Protein AF-A0A151T0L6-F1 (afdb_monomer)

Secondary structure (DSSP, 8-state):
--HHHHHHHHHS-HHHHHHHHHHHHHHHHHTSBSSTT-SS-BHHHHHHHHHHHHHHTT--HHHHHHHHHHHHHHSPTT----SSHHHHHHHHHTTS--

Sequence (98 aa):
MDDRLEEILRDVGPESFKCAHMYETMCNDLEKPLYPNCTKFTRLSAILRLFNLKARNGWSDKSFTELLELLKEMLPEGNTLPNRNYEAKKVVSYGFGV

Mean predicted aligned error: 12.26 Å

Solvent-accessible surface area (backbone atoms only — not comparable to full-atom values): 5582 Å² total; per-residue (Å²): 132,66,74,65,57,60,56,58,55,70,78,45,57,74,70,53,55,50,50,51,53,25,48,51,54,48,54,64,39,50,74,36,44,27,25,82,90,40,86,88,38,23,36,47,60,49,52,53,54,50,51,52,50,31,64,77,68,69,54,50,72,63,63,50,20,56,49,31,42,52,51,53,71,73,44,64,84,77,48,62,67,49,61,39,53,70,57,46,44,47,67,50,42,50,75,51,83,126

Organism: Cajanus cajan (NCBI:txid3821)

Foldseek 3Di:
DDPVVVVVVVVQDPVVVLQVVLVVVLVVQQPAAQFPPRPPDGQLRVLVVLVVVCVVVVNDQVRSLVVQCVVVVVDDPRGPRDNHPVVSVVNVCSNPPD

Radius of gyration: 16.54 Å; Cα contacts (8 Å, |Δi|>4): 79; chains: 1; bounding box: 34×32×48 Å

pLDDT: mean 71.79, std 16.9, range [35.72, 94.75]

Structure (mmCIF, N/CA/C/O backbone):
data_AF-A0A151T0L6-F1
#
_entry.id   AF-A0A151T0L6-F1
#
loop_
_atom_site.group_PDB
_atom_site.id
_atom_site.type_symbol
_atom_site.label_atom_id
_atom_site.label_alt_id
_atom_site.label_comp_id
_atom_site.label_asym_id
_atom_site.label_entity_id
_atom_site.label_seq_id
_atom_site.pdbx_PDB_ins_code
_atom_site.Cartn_x
_atom_site.Cartn_y
_atom_site.Cartn_z
_atom_site.occupancy
_atom_site.B_iso_or_equiv
_atom_site.auth_seq_id
_atom_site.auth_comp_id
_atom_site.auth_asym_id
_atom_site.auth_atom_id
_atom_site.pdbx_PDB_model_num
ATOM 1 N N . MET A 1 1 ? 7.461 -14.872 36.647 1.00 47.78 1 MET A N 1
ATOM 2 C CA . MET A 1 1 ? 8.301 -14.469 35.505 1.00 47.78 1 MET A CA 1
ATOM 3 C C . MET A 1 1 ? 8.867 -15.775 34.994 1.00 47.78 1 MET A C 1
ATOM 5 O O . MET A 1 1 ? 9.434 -16.493 35.796 1.00 47.78 1 MET A O 1
ATOM 9 N N . ASP A 1 2 ? 8.474 -16.189 33.797 1.00 47.12 2 ASP A N 1
ATOM 10 C CA . ASP A 1 2 ? 8.554 -17.584 33.352 1.00 47.12 2 ASP A CA 1
ATOM 11 C C . ASP A 1 2 ? 10.012 -17.997 33.070 1.00 47.12 2 ASP A C 1
ATOM 13 O O . ASP A 1 2 ? 10.583 -17.588 32.063 1.00 47.12 2 ASP A O 1
ATOM 17 N N . ASP A 1 3 ? 10.608 -18.805 33.955 1.00 48.69 3 ASP A N 1
ATOM 18 C CA . ASP A 1 3 ? 11.998 -19.296 33.856 1.00 48.69 3 ASP A CA 1
ATOM 19 C C . ASP A 1 3 ? 12.259 -20.127 32.580 1.00 48.69 3 ASP A C 1
ATOM 21 O O . ASP A 1 3 ? 13.402 -20.362 32.193 1.00 48.69 3 ASP A O 1
ATOM 25 N N . ARG A 1 4 ? 11.200 -20.553 31.878 1.00 56.28 4 ARG A N 1
ATOM 26 C CA . ARG A 1 4 ? 11.299 -21.295 30.612 1.00 56.28 4 ARG A CA 1
ATOM 27 C C . ARG A 1 4 ? 11.480 -20.369 29.414 1.00 56.28 4 ARG A C 1
ATOM 29 O O . ARG A 1 4 ? 12.026 -20.795 28.399 1.00 56.28 4 ARG A O 1
ATOM 36 N N . LEU A 1 5 ? 11.060 -19.109 29.527 1.00 58.16 5 LEU A N 1
ATOM 37 C CA . LEU A 1 5 ? 11.300 -18.098 28.505 1.00 58.16 5 LEU A CA 1
ATOM 38 C C . LEU A 1 5 ? 12.795 -17.761 28.431 1.00 58.16 5 LEU A C 1
ATOM 40 O O . LEU A 1 5 ? 13.343 -17.725 27.336 1.00 58.16 5 LEU A O 1
ATOM 44 N N . GLU A 1 6 ? 13.478 -17.601 29.569 1.00 54.97 6 GLU A N 1
ATOM 45 C CA . GLU A 1 6 ? 14.931 -17.357 29.598 1.00 54.97 6 GLU A CA 1
ATOM 46 C C . GLU A 1 6 ? 15.743 -18.521 29.013 1.00 54.97 6 GLU A C 1
ATOM 48 O O . GLU A 1 6 ? 16.756 -18.294 28.350 1.00 54.97 6 GLU A O 1
ATOM 53 N N . GLU A 1 7 ? 15.282 -19.763 29.188 1.00 52.72 7 GLU A N 1
ATOM 54 C CA . GLU A 1 7 ? 15.952 -20.942 28.635 1.00 52.72 7 GLU A CA 1
ATOM 55 C C . GLU A 1 7 ? 15.815 -21.027 27.104 1.00 52.72 7 GLU A C 1
ATOM 57 O O . GLU A 1 7 ? 16.800 -21.292 26.414 1.00 52.72 7 GLU A O 1
ATOM 62 N N . ILE A 1 8 ? 14.632 -20.709 26.560 1.00 53.53 8 ILE A N 1
ATOM 63 C CA . ILE A 1 8 ? 14.393 -20.635 25.106 1.00 53.53 8 ILE A CA 1
ATOM 64 C C . ILE A 1 8 ? 15.191 -19.478 24.484 1.00 53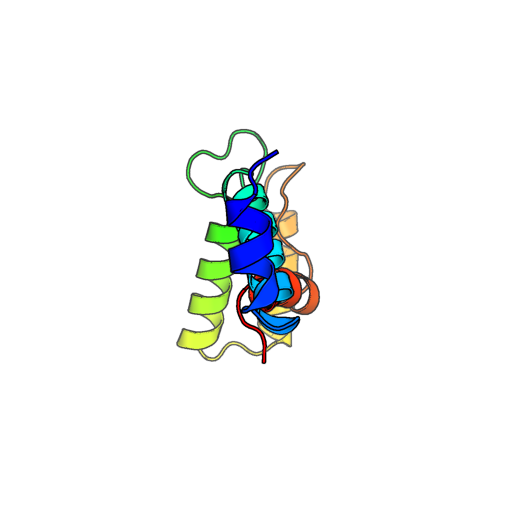.53 8 ILE A C 1
ATOM 66 O O . ILE A 1 8 ? 15.704 -19.598 23.375 1.00 53.53 8 ILE A O 1
ATOM 70 N N . LEU A 1 9 ? 15.345 -18.368 25.206 1.00 53.66 9 LEU A N 1
ATOM 71 C CA . LEU A 1 9 ? 16.086 -17.188 24.759 1.00 53.66 9 LEU A CA 1
ATOM 72 C C . LEU A 1 9 ? 17.614 -17.387 24.782 1.00 53.66 9 LEU A C 1
ATOM 74 O O . LEU A 1 9 ? 18.335 -16.676 24.086 1.00 53.66 9 LEU A O 1
ATOM 78 N N . ARG A 1 10 ? 18.132 -18.364 25.535 1.00 56.53 10 ARG A N 1
ATOM 79 C CA . ARG A 1 10 ? 19.577 -18.636 25.616 1.00 56.53 10 ARG A CA 1
ATOM 80 C C . ARG A 1 10 ? 20.118 -19.435 24.423 1.00 56.53 10 ARG A C 1
ATOM 82 O O . ARG A 1 10 ? 21.295 -19.303 24.103 1.00 56.53 10 ARG A O 1
ATOM 89 N N . ASP A 1 11 ? 19.278 -20.245 23.778 1.00 55.94 11 ASP A N 1
ATOM 90 C CA . ASP A 1 11 ? 19.660 -21.118 22.649 1.00 55.94 11 ASP A CA 1
ATOM 91 C C . ASP A 1 11 ? 19.473 -20.442 21.275 1.00 55.94 11 ASP A C 1
ATOM 93 O O . ASP A 1 11 ? 19.950 -20.890 20.234 1.00 55.94 11 ASP A O 1
ATOM 97 N N . VAL A 1 12 ? 18.779 -19.309 21.278 1.00 56.03 12 VAL A N 1
ATOM 98 C CA . VAL A 1 12 ? 18.252 -18.648 20.097 1.00 56.03 12 VAL A CA 1
ATOM 99 C C . VAL A 1 12 ? 19.090 -17.397 19.838 1.00 56.03 12 VAL A C 1
ATOM 101 O O . VAL A 1 12 ? 18.962 -16.394 20.524 1.00 56.03 12 VAL A O 1
ATOM 104 N N . GLY A 1 13 ? 20.013 -17.456 18.874 1.00 55.16 13 GLY A N 1
ATOM 105 C CA . GLY A 1 13 ? 20.942 -16.354 18.590 1.00 55.16 13 GLY A CA 1
ATOM 106 C C . GLY A 1 13 ? 20.252 -15.002 18.296 1.00 55.16 13 GLY A C 1
ATOM 107 O O . GLY A 1 13 ? 19.056 -14.961 17.996 1.00 55.16 13 GLY A O 1
ATOM 108 N N . PRO A 1 14 ? 20.994 -13.877 18.322 1.00 53.00 14 PRO A N 1
ATOM 109 C CA . PRO A 1 14 ? 20.449 -12.513 18.210 1.00 53.00 14 PRO A CA 1
ATOM 110 C C . PRO A 1 14 ? 19.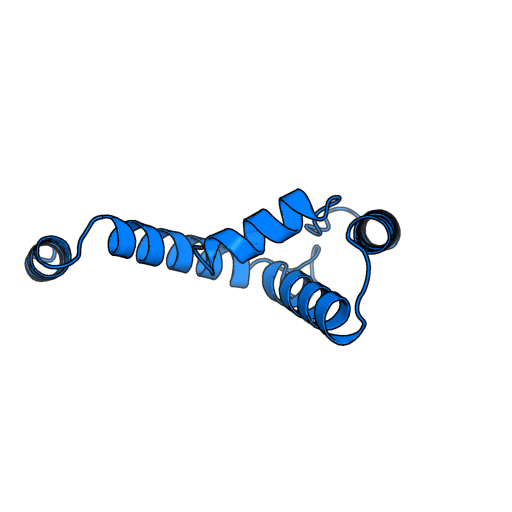554 -12.267 16.980 1.00 53.00 14 PRO A C 1
ATOM 112 O O . PRO A 1 14 ? 18.653 -11.432 17.037 1.00 53.00 14 PRO A O 1
ATOM 115 N N . GLU A 1 15 ? 19.734 -13.027 15.898 1.00 51.53 15 GLU A N 1
ATOM 116 C CA . GLU A 1 15 ? 18.866 -12.978 14.713 1.00 51.53 15 GLU A CA 1
ATOM 117 C C . GLU A 1 15 ? 17.436 -13.461 14.975 1.00 51.53 15 GLU A C 1
ATOM 119 O O . GLU A 1 15 ? 16.480 -12.936 14.411 1.00 51.53 15 GLU A O 1
ATOM 124 N N . SER A 1 16 ? 17.241 -14.411 15.883 1.00 53.53 16 SER A N 1
ATOM 125 C CA . SER A 1 16 ? 15.906 -14.922 16.171 1.00 53.53 16 SER A CA 1
ATOM 126 C C . SER A 1 16 ? 15.162 -14.090 17.223 1.00 53.53 16 SER A C 1
ATOM 128 O O . SER A 1 16 ? 13.937 -14.000 17.165 1.00 53.53 16 SER A O 1
ATOM 130 N N . PHE A 1 17 ? 15.866 -13.360 18.096 1.00 55.22 17 PHE A N 1
ATOM 131 C CA . PHE A 1 17 ? 15.254 -12.265 18.868 1.00 55.22 17 PHE A CA 1
ATOM 132 C C . PHE A 1 17 ? 14.751 -11.143 17.959 1.00 55.22 17 PHE A C 1
ATOM 134 O O . PHE A 1 17 ? 13.667 -10.598 18.167 1.00 55.22 17 PHE A O 1
ATOM 141 N N . LYS A 1 18 ? 15.527 -10.828 16.917 1.00 51.72 18 LYS A N 1
ATOM 142 C CA . LYS A 1 18 ? 15.147 -9.864 15.886 1.00 51.72 18 LYS A CA 1
ATOM 143 C C . LYS A 1 18 ? 13.886 -10.324 15.159 1.00 51.72 18 LYS A C 1
ATOM 145 O O . LYS A 1 18 ? 12.943 -9.547 15.081 1.00 51.72 18 LYS A O 1
ATOM 150 N N . CYS A 1 19 ? 13.826 -11.591 14.738 1.00 49.47 19 CYS A N 1
ATOM 151 C CA . CYS A 1 19 ? 12.640 -12.195 14.123 1.00 49.47 19 CYS A CA 1
ATOM 152 C C . CYS A 1 19 ? 11.417 -12.218 15.051 1.00 49.47 19 CYS A C 1
ATOM 154 O O . CYS A 1 19 ? 10.318 -11.926 14.594 1.00 49.47 19 CYS A O 1
ATOM 156 N N . ALA A 1 20 ? 11.582 -12.518 16.342 1.00 51.31 20 ALA A N 1
ATOM 157 C CA . ALA A 1 20 ? 10.478 -12.524 17.302 1.00 51.31 20 ALA A CA 1
ATOM 158 C C . ALA A 1 20 ? 9.908 -11.114 17.537 1.00 51.31 20 ALA A C 1
ATOM 160 O O . ALA A 1 20 ? 8.695 -10.921 17.490 1.00 51.31 20 ALA A O 1
ATOM 161 N N . HIS A 1 21 ? 10.773 -10.110 17.700 1.00 56.28 21 HIS A N 1
ATOM 162 C CA . HIS A 1 21 ? 10.361 -8.712 17.847 1.00 56.28 21 HIS A CA 1
ATOM 163 C C . HIS A 1 21 ? 9.752 -8.138 16.554 1.00 56.28 21 HIS A C 1
ATOM 165 O O . HIS A 1 21 ? 8.772 -7.390 16.581 1.00 56.28 21 HIS A O 1
ATOM 171 N N . MET A 1 22 ? 10.299 -8.530 15.402 1.00 54.25 22 MET A N 1
ATOM 172 C CA . MET A 1 22 ? 9.752 -8.255 14.073 1.00 54.25 22 MET A CA 1
ATOM 173 C C . MET A 1 22 ? 8.352 -8.848 13.906 1.00 54.25 22 MET A C 1
ATOM 175 O O . MET A 1 22 ? 7.432 -8.142 13.500 1.00 54.25 22 MET A O 1
ATOM 179 N N . TYR A 1 23 ? 8.169 -10.111 14.290 1.00 52.94 23 TYR A N 1
ATOM 180 C CA . TYR A 1 23 ? 6.883 -10.799 14.264 1.00 52.94 23 TYR A CA 1
ATOM 181 C C . TYR A 1 23 ? 5.864 -10.152 15.211 1.00 52.94 23 TYR A C 1
ATOM 183 O O . TYR A 1 23 ? 4.724 -9.925 14.821 1.00 52.94 23 TYR A O 1
ATOM 191 N N . GLU A 1 24 ? 6.265 -9.772 16.423 1.00 55.03 24 GLU A N 1
ATOM 192 C CA . GLU A 1 24 ? 5.412 -9.052 17.376 1.00 55.03 24 GLU A CA 1
ATOM 193 C C . GLU A 1 24 ? 5.004 -7.664 16.853 1.00 55.03 24 GLU A C 1
ATOM 195 O O . GLU A 1 24 ? 3.839 -7.272 16.942 1.00 55.03 24 GLU A O 1
ATOM 200 N N . THR A 1 25 ? 5.933 -6.932 16.236 1.00 59.38 25 THR A N 1
ATOM 201 C CA . THR A 1 25 ? 5.651 -5.637 15.596 1.00 59.38 25 THR A CA 1
ATOM 202 C C . THR A 1 25 ? 4.711 -5.809 14.401 1.00 59.38 25 THR A C 1
ATOM 204 O O . THR A 1 25 ? 3.774 -5.029 14.234 1.00 59.38 25 THR A O 1
ATOM 207 N N . MET A 1 26 ? 4.906 -6.861 13.599 1.00 57.97 26 MET A N 1
ATOM 208 C CA . MET A 1 26 ? 4.002 -7.233 12.512 1.00 57.97 26 MET A CA 1
ATOM 209 C C . MET A 1 26 ? 2.611 -7.599 13.023 1.00 57.97 26 MET A C 1
ATOM 211 O O . MET A 1 26 ? 1.638 -7.145 12.436 1.00 57.97 26 MET A O 1
ATOM 215 N N . CYS A 1 27 ? 2.498 -8.356 14.115 1.00 56.53 27 CYS A N 1
ATOM 216 C CA . CYS A 1 27 ? 1.220 -8.708 14.735 1.00 56.53 27 CYS A CA 1
ATOM 217 C C . CYS A 1 27 ? 0.480 -7.491 15.301 1.00 56.53 27 CYS A C 1
ATOM 219 O O . CYS A 1 27 ? -0.722 -7.355 15.097 1.00 56.53 27 CYS A O 1
ATOM 221 N N . ASN A 1 28 ? 1.191 -6.541 15.904 1.00 63.03 28 ASN A N 1
ATOM 222 C CA . ASN A 1 28 ? 0.587 -5.282 16.344 1.00 63.03 28 ASN A CA 1
ATOM 223 C C . ASN A 1 28 ? 0.143 -4.385 15.170 1.00 63.03 28 ASN A C 1
ATOM 225 O O . ASN A 1 28 ? -0.837 -3.648 15.280 1.00 63.03 28 ASN A O 1
ATOM 229 N N . ASP A 1 29 ? 0.839 -4.433 14.030 1.00 62.28 29 ASP A N 1
ATOM 230 C CA . ASP A 1 29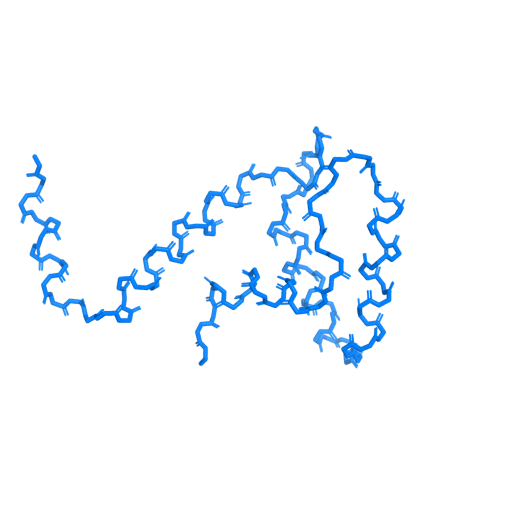 ? 0.420 -3.737 12.805 1.00 62.28 29 ASP A CA 1
ATOM 231 C C . ASP A 1 29 ? -0.640 -4.520 11.997 1.00 62.28 29 ASP A C 1
ATOM 233 O O . ASP A 1 29 ? -1.380 -3.907 11.219 1.00 62.28 29 ASP A O 1
ATOM 237 N N . LEU A 1 30 ? -0.763 -5.841 12.198 1.00 61.84 30 LEU A N 1
ATOM 238 C CA . LEU A 1 30 ? -1.789 -6.704 11.598 1.00 61.84 30 LEU A CA 1
ATOM 239 C C . LEU A 1 30 ? -3.190 -6.286 12.034 1.00 61.84 30 LEU A C 1
ATOM 241 O O . LEU A 1 30 ? -4.103 -6.384 11.223 1.00 61.84 30 LEU A O 1
ATOM 245 N N . GLU A 1 31 ? -3.366 -5.806 13.263 1.00 66.38 31 GLU A N 1
ATOM 246 C CA . GLU A 1 31 ? -4.682 -5.443 13.803 1.00 66.38 31 GLU A CA 1
ATOM 247 C C . GLU A 1 31 ? -5.110 -4.010 13.460 1.00 66.38 31 GLU A C 1
ATOM 249 O O . GLU A 1 31 ? -6.273 -3.642 13.639 1.00 66.38 31 GLU A O 1
ATOM 254 N N . LYS A 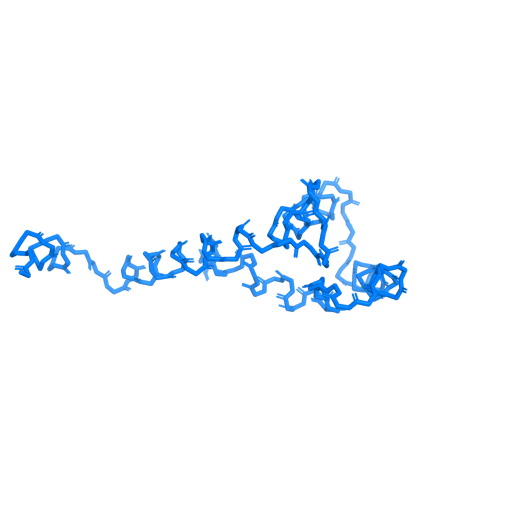1 32 ? -4.206 -3.183 12.915 1.00 82.19 32 LYS A N 1
ATOM 255 C CA . LYS A 1 32 ? -4.538 -1.793 12.585 1.00 82.19 32 LYS A CA 1
ATOM 256 C C . LYS A 1 32 ? -5.303 -1.714 11.263 1.00 82.19 32 LYS A C 1
ATOM 258 O O . LYS A 1 32 ? -4.778 -2.132 10.222 1.00 82.19 32 LYS A O 1
ATOM 263 N N . PRO A 1 33 ? -6.509 -1.122 11.253 1.00 90.19 33 PRO A N 1
ATOM 264 C CA . PRO A 1 33 ? -7.252 -0.920 10.020 1.00 90.19 33 PRO A CA 1
ATOM 265 C C . PRO A 1 33 ? -6.483 0.033 9.090 1.00 90.19 33 PRO A C 1
ATOM 267 O O . PRO A 1 33 ? -5.771 0.933 9.538 1.00 90.19 33 PRO A O 1
ATOM 270 N N . LEU A 1 34 ? -6.610 -0.162 7.774 1.00 90.56 34 LEU A N 1
ATOM 271 C CA . LEU A 1 34 ? -5.892 0.645 6.776 1.00 90.56 34 LEU A CA 1
ATOM 272 C C . LEU A 1 34 ? -6.208 2.146 6.896 1.00 90.56 34 LEU A C 1
ATOM 274 O O . LEU A 1 34 ? -5.359 2.989 6.624 1.00 90.56 34 LEU A O 1
ATOM 278 N N . TYR A 1 35 ? -7.426 2.469 7.303 1.00 92.19 35 TYR A N 1
ATOM 279 C CA . TYR A 1 35 ? -7.927 3.800 7.634 1.00 92.19 35 TYR A CA 1
ATOM 280 C C . TYR A 1 35 ? -9.066 3.633 8.656 1.00 92.19 35 TYR A C 1
ATOM 282 O O . TYR A 1 35 ? -9.531 2.501 8.842 1.00 92.19 35 TYR A O 1
ATOM 290 N N . PRO A 1 36 ? -9.531 4.700 9.331 1.00 92.06 36 PRO A N 1
ATOM 291 C CA . PRO A 1 36 ? -10.577 4.592 10.346 1.00 92.06 36 PRO A CA 1
ATOM 292 C C . PRO A 1 36 ? -11.803 3.815 9.847 1.00 92.06 36 PRO A C 1
ATOM 294 O O . PRO A 1 36 ? -12.301 4.056 8.749 1.00 92.06 36 PRO A O 1
ATOM 297 N N . ASN A 1 37 ? -12.284 2.865 10.654 1.00 90.88 37 ASN A N 1
ATOM 298 C CA . ASN A 1 37 ? -13.423 1.986 10.346 1.00 90.88 37 ASN A CA 1
ATOM 299 C C . ASN A 1 37 ? -13.241 1.046 9.130 1.00 90.88 37 ASN A C 1
ATOM 301 O O . ASN A 1 37 ? -14.214 0.449 8.665 1.00 90.88 37 ASN A O 1
ATOM 305 N N . CYS A 1 38 ? -12.024 0.870 8.600 1.00 89.06 38 CYS A N 1
ATOM 306 C CA . CYS A 1 38 ? -11.783 -0.107 7.538 1.00 89.06 38 CYS A CA 1
ATOM 307 C C . CYS A 1 38 ? -11.861 -1.542 8.083 1.00 89.06 38 CYS A C 1
ATOM 309 O O . CYS A 1 38 ? -10.960 -1.999 8.778 1.00 89.06 38 CYS A O 1
ATOM 311 N N . THR A 1 39 ? -12.914 -2.277 7.726 1.00 88.75 39 THR A N 1
ATOM 312 C CA . THR A 1 39 ? -13.105 -3.684 8.135 1.00 88.75 39 THR A CA 1
ATOM 313 C C . THR A 1 39 ? -12.567 -4.693 7.124 1.00 88.75 39 THR A C 1
ATOM 315 O O . THR A 1 39 ? -12.409 -5.869 7.435 1.00 88.75 39 THR A O 1
ATOM 318 N N . LYS A 1 40 ? -12.301 -4.246 5.890 1.00 87.75 40 LYS A N 1
ATOM 319 C CA . LYS A 1 40 ? -11.875 -5.112 4.780 1.00 87.75 40 LYS A CA 1
ATOM 320 C C . LYS A 1 40 ? -10.364 -5.289 4.702 1.00 87.75 40 LYS A C 1
ATOM 322 O O . LYS A 1 40 ? -9.902 -6.301 4.182 1.00 87.75 40 LYS A O 1
ATOM 327 N N . PHE A 1 41 ? -9.611 -4.285 5.146 1.00 85.88 41 PHE A N 1
ATOM 328 C CA . PHE A 1 41 ? -8.164 -4.245 5.011 1.00 85.88 41 PHE A CA 1
ATOM 329 C C . PHE A 1 41 ? -7.513 -3.682 6.263 1.00 85.88 41 PHE A C 1
ATOM 331 O O . PHE A 1 41 ? -7.857 -2.603 6.744 1.00 85.88 41 PHE A O 1
ATOM 338 N N . THR A 1 42 ? -6.493 -4.390 6.716 1.00 86.31 42 THR A N 1
ATOM 339 C CA . THR A 1 42 ? -5.511 -3.895 7.677 1.00 86.31 42 THR A CA 1
ATOM 340 C C . THR A 1 42 ? -4.342 -3.271 6.922 1.00 86.31 42 THR A C 1
ATOM 342 O O . THR A 1 42 ? -4.126 -3.583 5.741 1.00 86.31 42 THR A O 1
ATOM 345 N N . ARG A 1 43 ? -3.565 -2.410 7.585 1.00 83.62 43 ARG A N 1
ATOM 346 C CA . ARG A 1 43 ? -2.384 -1.766 6.991 1.00 83.62 43 ARG A CA 1
ATOM 347 C C . ARG A 1 43 ? -1.455 -2.789 6.335 1.00 83.62 43 ARG A C 1
ATOM 349 O O . ARG A 1 43 ? -1.098 -2.640 5.166 1.00 83.62 43 ARG A O 1
ATOM 356 N N . LEU A 1 44 ? -1.119 -3.856 7.062 1.00 79.00 44 LEU A N 1
ATOM 357 C CA . LEU A 1 44 ? -0.211 -4.889 6.571 1.00 79.00 44 LEU A CA 1
ATOM 358 C C . LEU A 1 44 ? -0.810 -5.671 5.393 1.00 79.00 44 LEU A C 1
ATOM 360 O O . LEU A 1 44 ? -0.133 -5.868 4.384 1.00 79.00 44 LEU A O 1
ATOM 364 N N . SER A 1 45 ? -2.092 -6.057 5.472 1.00 80.44 45 SER A N 1
ATOM 365 C CA . SER A 1 45 ? -2.758 -6.801 4.390 1.00 80.44 45 SER A CA 1
ATOM 366 C C . SER A 1 45 ? -2.795 -6.015 3.072 1.00 80.44 45 SER A C 1
ATOM 368 O O . SER A 1 45 ? -2.609 -6.591 1.997 1.00 80.44 45 SER A O 1
ATOM 370 N N . ALA A 1 46 ? -2.982 -4.694 3.145 1.00 87.88 46 ALA A N 1
ATOM 371 C CA . ALA A 1 46 ? -2.970 -3.818 1.982 1.00 87.88 46 ALA A CA 1
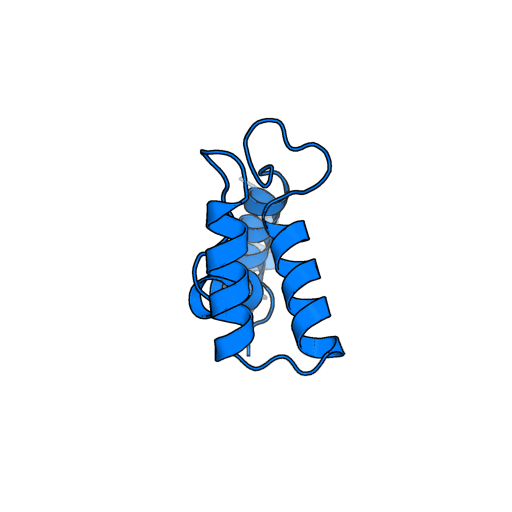ATOM 372 C C . ALA A 1 46 ? -1.570 -3.740 1.360 1.00 87.88 46 ALA A C 1
ATOM 374 O O . ALA A 1 46 ? -1.421 -3.968 0.158 1.00 87.88 46 ALA A O 1
ATOM 375 N N . ILE A 1 47 ? -0.541 -3.492 2.177 1.00 83.88 47 ILE A N 1
ATOM 376 C CA . ILE A 1 47 ? 0.853 -3.397 1.721 1.00 83.88 47 ILE A CA 1
ATOM 377 C C . ILE A 1 47 ? 1.304 -4.715 1.081 1.00 83.88 47 ILE A C 1
ATOM 379 O O . ILE A 1 47 ? 1.826 -4.704 -0.035 1.00 83.88 47 ILE A O 1
ATOM 383 N N . LEU A 1 48 ? 1.042 -5.857 1.724 1.00 80.69 48 LEU A N 1
ATOM 384 C CA . LEU A 1 48 ? 1.427 -7.172 1.206 1.00 80.69 48 LEU A CA 1
ATOM 385 C C . LEU A 1 48 ? 0.765 -7.470 -0.147 1.00 80.69 48 LEU A C 1
ATOM 387 O O . LEU A 1 48 ? 1.428 -7.909 -1.088 1.00 80.69 48 LEU A O 1
ATOM 391 N N . ARG A 1 49 ? -0.537 -7.185 -0.285 1.00 84.00 49 ARG A N 1
ATOM 392 C CA . ARG A 1 49 ? -1.251 -7.363 -1.559 1.00 84.00 49 ARG A CA 1
ATOM 393 C C . ARG A 1 49 ? -0.703 -6.452 -2.659 1.00 84.00 49 ARG A C 1
ATOM 395 O O . ARG A 1 49 ? -0.591 -6.907 -3.796 1.00 84.00 49 ARG A O 1
ATOM 402 N N . LEU A 1 50 ? -0.338 -5.211 -2.333 1.00 86.75 50 LEU A N 1
ATOM 403 C CA . LEU A 1 50 ? 0.255 -4.262 -3.279 1.00 86.75 50 LEU A CA 1
ATOM 404 C C . LEU A 1 50 ? 1.655 -4.700 -3.736 1.00 86.75 50 LEU A C 1
ATOM 406 O O . LEU A 1 50 ? 1.931 -4.672 -4.934 1.00 86.75 50 LEU A O 1
ATOM 410 N N . PHE A 1 51 ? 2.513 -5.186 -2.834 1.00 79.75 51 PHE A N 1
ATOM 411 C CA . PHE A 1 51 ? 3.821 -5.738 -3.215 1.00 79.75 51 PHE A CA 1
ATOM 412 C C . PHE A 1 51 ? 3.709 -7.016 -4.040 1.00 79.75 51 PHE A C 1
ATOM 414 O O . PHE A 1 51 ? 4.428 -7.170 -5.027 1.00 79.75 51 PHE A O 1
ATOM 421 N N . ASN A 1 52 ? 2.771 -7.901 -3.701 1.00 79.75 52 ASN A N 1
ATOM 422 C CA . ASN A 1 52 ? 2.500 -9.088 -4.508 1.00 79.75 52 ASN A CA 1
ATOM 423 C C . ASN A 1 52 ? 2.023 -8.709 -5.918 1.00 79.75 52 ASN A C 1
ATOM 425 O O . ASN A 1 52 ? 2.433 -9.335 -6.894 1.00 79.75 52 ASN A O 1
ATOM 429 N N . LEU A 1 53 ? 1.185 -7.673 -6.046 1.00 83.75 53 LEU A N 1
ATOM 430 C CA . LEU A 1 53 ? 0.752 -7.146 -7.341 1.00 83.75 53 LEU A CA 1
ATOM 431 C C . LEU A 1 53 ? 1.930 -6.560 -8.129 1.00 83.75 53 LEU A C 1
ATOM 433 O O . LEU A 1 53 ? 2.081 -6.868 -9.310 1.00 83.75 53 LEU A O 1
ATOM 437 N N . LYS A 1 54 ? 2.784 -5.770 -7.473 1.00 84.19 54 LYS A N 1
ATOM 438 C CA . LYS A 1 54 ? 4.000 -5.201 -8.063 1.00 84.19 54 LYS A CA 1
ATOM 439 C C . LYS A 1 54 ? 4.918 -6.297 -8.607 1.00 84.19 54 LYS A C 1
ATOM 441 O O . LYS A 1 54 ? 5.314 -6.228 -9.766 1.00 84.19 54 LYS A O 1
ATOM 446 N N . ALA A 1 55 ? 5.230 -7.305 -7.790 1.00 80.69 55 ALA A N 1
ATOM 447 C CA . ALA A 1 55 ? 6.125 -8.401 -8.155 1.00 80.69 55 ALA A CA 1
ATOM 448 C C . ALA A 1 55 ? 5.568 -9.225 -9.324 1.00 80.69 55 ALA A C 1
ATOM 450 O O . ALA A 1 55 ? 6.276 -9.472 -10.297 1.00 80.69 55 ALA A O 1
ATOM 451 N N . ARG A 1 56 ? 4.278 -9.584 -9.272 1.00 84.69 56 ARG A N 1
ATOM 452 C CA . ARG A 1 56 ? 3.614 -10.370 -10.325 1.00 84.69 56 ARG A CA 1
ATOM 453 C C . ARG A 1 56 ? 3.536 -9.658 -11.671 1.00 84.69 56 ARG A C 1
ATOM 455 O O . ARG A 1 56 ? 3.533 -10.330 -12.693 1.00 84.69 56 ARG A O 1
ATOM 462 N N . ASN A 1 57 ? 3.449 -8.329 -11.671 1.00 85.31 57 ASN A N 1
ATOM 463 C CA . ASN A 1 57 ? 3.301 -7.537 -12.894 1.00 85.31 57 ASN A CA 1
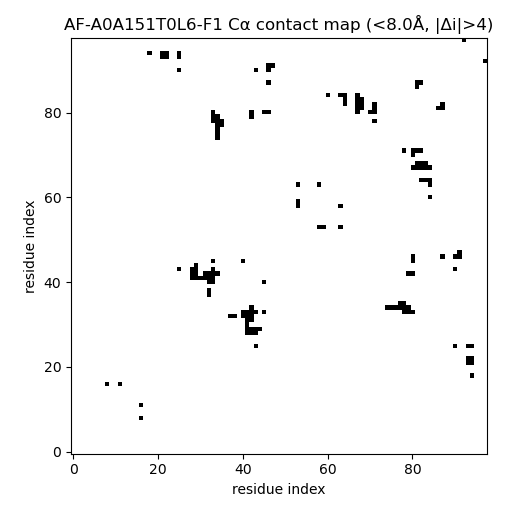ATOM 464 C C . ASN A 1 57 ? 4.584 -6.792 -13.293 1.00 85.31 57 ASN A C 1
ATOM 466 O O . ASN A 1 57 ? 4.541 -5.949 -14.185 1.00 85.31 57 ASN A O 1
ATOM 470 N N . GLY A 1 58 ? 5.715 -7.061 -12.630 1.00 85.75 58 GLY A N 1
ATOM 471 C CA . GLY A 1 58 ? 7.005 -6.455 -12.970 1.00 85.75 58 GLY A CA 1
ATOM 472 C C . GLY A 1 58 ? 7.039 -4.930 -12.829 1.00 85.75 58 GLY A C 1
ATOM 473 O O . GLY A 1 58 ? 7.738 -4.253 -13.580 1.00 85.75 58 GLY A O 1
ATOM 474 N N . TRP A 1 59 ? 6.271 -4.360 -11.900 1.00 87.00 59 TRP A N 1
ATOM 475 C CA . TRP A 1 59 ? 6.197 -2.908 -11.754 1.00 87.00 59 TRP A CA 1
ATOM 476 C C . TRP A 1 59 ? 7.505 -2.320 -11.227 1.00 87.00 59 TRP A C 1
ATOM 478 O O . TRP A 1 59 ? 8.017 -2.719 -10.172 1.00 87.00 59 TRP A O 1
ATOM 488 N N . SER A 1 60 ? 8.006 -1.301 -11.925 1.00 88.00 60 SER A N 1
ATOM 489 C CA . SER A 1 60 ? 9.206 -0.573 -11.514 1.00 88.00 60 SER A CA 1
ATOM 490 C C . SER A 1 60 ? 9.029 0.076 -10.137 1.00 88.00 60 SER A C 1
ATOM 492 O O . SER A 1 60 ? 7.919 0.372 -9.692 1.00 88.00 60 SER A O 1
ATOM 494 N N . ASP A 1 61 ? 10.132 0.303 -9.420 1.00 84.50 61 ASP A N 1
ATOM 495 C CA . ASP A 1 61 ? 10.085 0.987 -8.121 1.00 84.50 61 ASP A CA 1
ATOM 496 C C . ASP A 1 61 ? 9.531 2.412 -8.224 1.00 84.50 61 ASP A C 1
ATOM 498 O O . ASP A 1 61 ? 8.820 2.838 -7.312 1.00 84.50 61 ASP A O 1
ATOM 502 N N . LYS A 1 62 ? 9.779 3.091 -9.352 1.00 88.25 62 LYS A N 1
ATOM 503 C CA . LYS A 1 62 ? 9.244 4.422 -9.654 1.00 88.25 62 LYS A CA 1
ATOM 504 C C . LYS A 1 62 ? 7.721 4.400 -9.822 1.00 88.25 62 LYS A C 1
ATOM 506 O O . LYS A 1 62 ? 7.030 5.027 -9.032 1.00 88.25 62 LYS A O 1
ATOM 511 N N . SER A 1 63 ? 7.209 3.612 -10.772 1.00 90.12 63 SER A N 1
ATOM 512 C CA . SER A 1 63 ? 5.761 3.533 -11.050 1.00 90.12 63 SER A CA 1
ATOM 513 C C . SER A 1 63 ? 4.952 3.062 -9.839 1.00 90.12 63 SER A C 1
ATOM 515 O O . SER A 1 63 ? 3.859 3.553 -9.579 1.00 90.12 63 SER A O 1
ATOM 517 N N . PHE A 1 64 ? 5.508 2.142 -9.046 1.00 88.62 64 PHE A N 1
ATOM 518 C CA . PHE A 1 64 ? 4.862 1.701 -7.816 1.00 88.62 64 PHE A CA 1
ATOM 519 C C . PHE A 1 64 ? 4.828 2.791 -6.740 1.00 88.62 64 PHE A C 1
ATOM 521 O O . PHE A 1 64 ? 3.862 2.863 -5.991 1.00 88.62 64 PHE A O 1
ATOM 528 N N . THR A 1 65 ? 5.860 3.635 -6.658 1.00 87.38 65 THR A N 1
ATOM 529 C CA . THR A 1 65 ? 5.862 4.777 -5.731 1.00 87.38 65 THR A CA 1
ATOM 530 C C . THR A 1 65 ? 4.798 5.796 -6.128 1.00 87.38 65 THR A C 1
ATOM 532 O O . THR A 1 65 ? 3.986 6.151 -5.286 1.00 87.38 65 THR A O 1
ATOM 535 N N . GLU A 1 66 ? 4.724 6.164 -7.409 1.00 92.19 66 GLU A N 1
ATOM 536 C CA . GLU A 1 66 ? 3.695 7.082 -7.929 1.00 92.19 66 GLU A CA 1
ATOM 537 C C . GLU A 1 66 ? 2.273 6.551 -7.663 1.00 92.19 66 GLU A C 1
ATOM 539 O O . GLU A 1 66 ? 1.382 7.298 -7.265 1.00 92.19 66 GLU A O 1
ATOM 544 N N . LEU A 1 67 ? 2.057 5.235 -7.797 1.00 91.88 67 LEU A N 1
ATOM 545 C CA . LEU A 1 67 ? 0.782 4.617 -7.432 1.00 91.88 67 LEU A CA 1
ATOM 546 C C . LEU A 1 67 ? 0.484 4.717 -5.929 1.00 91.88 67 LEU A C 1
ATOM 548 O O . LEU A 1 67 ? -0.661 4.964 -5.558 1.00 91.88 67 LEU A O 1
ATOM 552 N N . LEU A 1 68 ? 1.469 4.470 -5.061 1.00 89.62 68 LEU A N 1
ATOM 553 C CA . LEU A 1 68 ? 1.275 4.563 -3.610 1.00 89.62 68 LEU A CA 1
ATOM 554 C C . LEU A 1 68 ? 0.919 5.991 -3.183 1.00 89.62 68 LEU A C 1
ATOM 556 O O . LEU A 1 68 ? 0.034 6.160 -2.346 1.00 89.62 68 LEU A O 1
ATOM 560 N N . GLU A 1 69 ? 1.562 6.994 -3.782 1.00 90.56 69 GLU A N 1
ATOM 561 C CA . GLU A 1 69 ? 1.244 8.410 -3.577 1.00 90.56 69 GLU A CA 1
ATOM 562 C C . GLU A 1 69 ? -0.195 8.712 -4.016 1.00 90.56 69 GLU A C 1
ATOM 564 O O . GLU A 1 69 ? -0.980 9.228 -3.222 1.00 90.56 69 GLU A O 1
ATOM 569 N N . LEU A 1 70 ? -0.599 8.266 -5.209 1.00 94.44 70 LEU A N 1
ATOM 570 C CA . LEU A 1 70 ? -1.970 8.453 -5.688 1.00 94.44 70 LEU A CA 1
ATOM 571 C C . LEU A 1 70 ? -3.004 7.759 -4.785 1.00 94.44 70 LEU A C 1
ATOM 573 O O . LEU A 1 70 ? -4.020 8.345 -4.418 1.00 94.44 70 LEU A O 1
ATOM 577 N N . LEU A 1 71 ? -2.750 6.514 -4.374 1.00 92.00 71 LEU A N 1
ATOM 578 C CA . LEU A 1 71 ? -3.639 5.788 -3.464 1.00 92.00 71 LEU A CA 1
ATOM 579 C C . LEU A 1 71 ? -3.747 6.478 -2.101 1.00 92.00 71 LEU A C 1
ATOM 581 O O . LEU A 1 71 ? -4.819 6.461 -1.500 1.00 92.00 71 LEU A O 1
ATOM 585 N N . LYS A 1 72 ? -2.664 7.089 -1.608 1.00 88.12 72 LYS A N 1
ATOM 586 C CA . LYS A 1 72 ? -2.667 7.851 -0.354 1.00 88.12 72 LYS A CA 1
ATOM 587 C C . LYS A 1 72 ? -3.656 9.013 -0.407 1.00 88.12 72 LYS A C 1
ATOM 589 O O . LYS A 1 72 ? -4.371 9.216 0.573 1.00 88.12 72 LYS A O 1
ATOM 594 N N . GLU A 1 73 ? -3.680 9.728 -1.529 1.00 91.56 73 GLU A N 1
ATOM 595 C CA . GLU A 1 73 ? -4.564 10.872 -1.785 1.00 91.56 73 GLU A CA 1
ATOM 596 C C . GLU A 1 73 ? -6.018 10.450 -2.032 1.00 91.56 73 GLU A C 1
ATOM 598 O O . GLU A 1 73 ? -6.944 11.151 -1.633 1.00 91.56 73 GLU A O 1
ATOM 603 N N . MET A 1 74 ? -6.233 9.292 -2.664 1.00 94.06 74 MET A N 1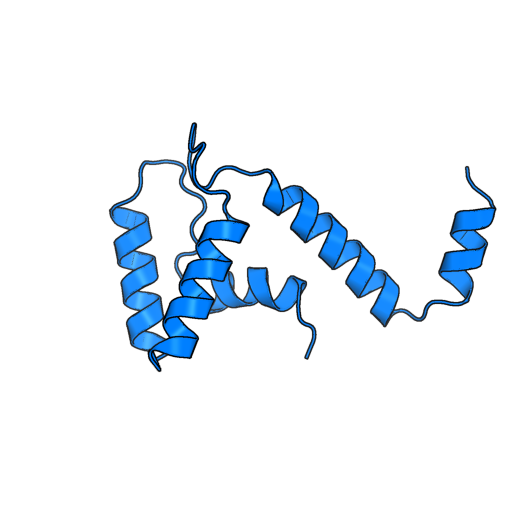
ATOM 604 C CA . MET A 1 74 ? -7.575 8.766 -2.939 1.00 94.06 74 MET A CA 1
ATOM 605 C C . MET A 1 74 ? -8.256 8.150 -1.708 1.00 94.06 74 MET A C 1
ATOM 607 O O . MET A 1 74 ? -9.484 8.038 -1.674 1.00 94.06 74 MET A O 1
ATOM 611 N N . LEU A 1 75 ? -7.483 7.679 -0.726 1.00 92.88 75 LEU A N 1
ATOM 612 C CA . LEU A 1 75 ? -8.012 7.061 0.488 1.00 92.88 75 LEU A CA 1
ATOM 613 C C . LEU A 1 75 ? -8.487 8.113 1.506 1.00 92.88 75 LEU A C 1
ATOM 615 O O . LEU A 1 75 ? -7.968 9.227 1.530 1.00 92.88 75 LEU A O 1
ATOM 619 N N . PRO A 1 76 ? -9.423 7.753 2.408 1.00 94.75 76 PRO A N 1
ATOM 620 C CA . PRO A 1 76 ? -9.899 8.664 3.445 1.00 94.75 76 PRO A CA 1
ATOM 621 C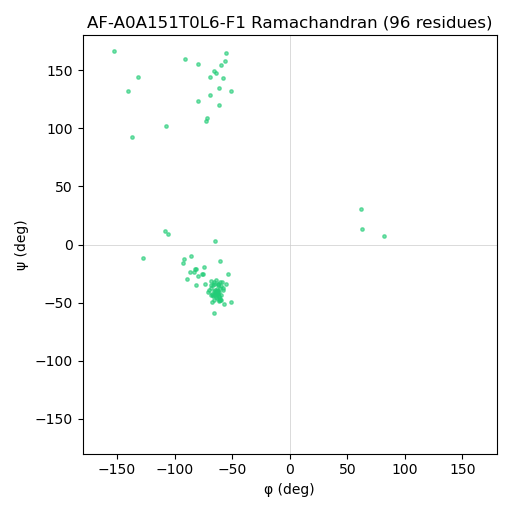 C . PRO A 1 76 ? -8.780 9.225 4.332 1.00 94.75 76 PRO A C 1
ATOM 623 O O . PRO A 1 76 ? -7.715 8.614 4.497 1.00 94.75 76 PRO A O 1
ATOM 626 N N . GLU A 1 77 ? -9.059 10.365 4.964 1.00 90.12 77 GLU A N 1
ATOM 627 C CA . GLU A 1 77 ? -8.173 10.958 5.964 1.00 90.12 77 GLU A CA 1
ATOM 628 C C . GLU A 1 77 ? -7.912 9.980 7.125 1.00 90.12 77 GLU A C 1
ATOM 630 O O . GLU A 1 77 ? -8.771 9.184 7.515 1.00 90.12 77 GLU A O 1
ATOM 635 N N . GLY A 1 78 ? -6.684 9.993 7.649 1.00 86.19 78 GLY A N 1
ATOM 636 C CA . GLY A 1 78 ? -6.239 9.046 8.676 1.00 86.19 78 GLY A CA 1
ATOM 637 C C . GLY A 1 78 ? -5.803 7.678 8.140 1.00 86.19 78 GLY A C 1
ATOM 638 O O . GLY A 1 78 ? -5.531 6.774 8.931 1.00 86.19 78 GLY A O 1
ATOM 639 N N . ASN A 1 79 ? -5.710 7.490 6.818 1.00 91.00 79 ASN A N 1
ATOM 640 C CA . ASN A 1 79 ? -5.168 6.252 6.266 1.00 91.00 79 ASN A CA 1
ATOM 641 C C . ASN A 1 79 ? -3.675 6.066 6.602 1.00 91.00 79 ASN A C 1
ATOM 643 O O . ASN A 1 79 ? -2.902 7.019 6.703 1.00 91.00 79 ASN A O 1
ATOM 647 N N . THR A 1 80 ? -3.249 4.813 6.731 1.00 86.50 80 THR A N 1
ATOM 648 C CA . TH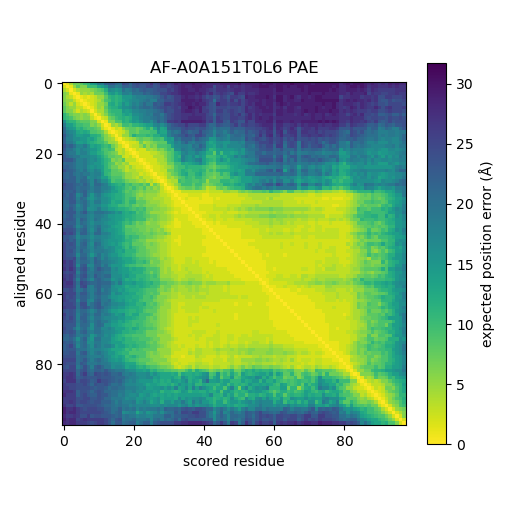R A 1 80 ? -1.903 4.407 7.174 1.00 86.50 80 THR A CA 1
ATOM 649 C C . THR A 1 80 ? -1.050 3.833 6.040 1.00 86.50 80 THR A C 1
ATOM 651 O O . THR A 1 80 ? 0.025 3.270 6.283 1.00 86.50 80 THR A O 1
ATOM 654 N N . LEU A 1 81 ? -1.506 3.992 4.789 1.00 85.44 81 LEU A N 1
ATOM 655 C CA . LEU A 1 81 ? -0.757 3.565 3.613 1.00 85.44 81 LEU A CA 1
ATOM 656 C C . LEU A 1 81 ? 0.581 4.334 3.537 1.00 85.44 81 LEU A C 1
ATOM 658 O O . LEU A 1 81 ? 0.590 5.546 3.774 1.00 85.44 81 LEU A O 1
ATOM 662 N N . PRO A 1 82 ? 1.708 3.662 3.258 1.00 77.50 82 PRO A N 1
ATOM 663 C CA . PRO A 1 82 ? 2.994 4.324 3.069 1.00 77.50 82 PRO A CA 1
ATOM 664 C C . PRO A 1 82 ? 2.994 5.146 1.777 1.00 77.50 82 PRO A C 1
ATOM 666 O O . PRO A 1 82 ? 2.422 4.729 0.774 1.00 77.50 82 PRO A O 1
ATOM 669 N N . ASN A 1 83 ? 3.674 6.292 1.799 1.00 69.31 83 ASN A N 1
ATOM 670 C CA . ASN A 1 83 ? 3.814 7.169 0.630 1.00 69.31 83 ASN A CA 1
ATOM 671 C C . ASN A 1 83 ? 4.921 6.704 -0.327 1.00 69.31 83 ASN A C 1
ATOM 673 O O . ASN A 1 83 ? 4.933 7.071 -1.492 1.00 69.31 83 ASN A O 1
ATOM 677 N N . ARG A 1 84 ? 5.873 5.899 0.152 1.00 63.53 84 ARG A N 1
ATOM 678 C CA . ARG A 1 84 ? 7.055 5.511 -0.614 1.00 63.53 84 ARG A CA 1
ATOM 679 C C . ARG A 1 84 ? 7.278 4.019 -0.552 1.00 63.53 84 ARG A C 1
ATOM 681 O O . ARG A 1 84 ? 7.148 3.391 0.497 1.00 63.53 84 ARG A O 1
ATOM 688 N N . ASN A 1 85 ? 7.744 3.471 -1.670 1.00 59.44 85 ASN A N 1
ATOM 689 C CA . ASN A 1 85 ? 8.162 2.077 -1.769 1.00 59.44 85 ASN A CA 1
ATOM 690 C C . ASN A 1 85 ? 9.227 1.723 -0.716 1.00 59.44 85 ASN A C 1
ATOM 692 O O . ASN A 1 85 ? 9.187 0.634 -0.170 1.00 59.44 85 ASN A O 1
ATOM 696 N N . TYR A 1 86 ? 10.116 2.648 -0.343 1.00 59.06 86 TYR A N 1
ATOM 697 C CA . TYR A 1 86 ? 11.076 2.425 0.745 1.00 59.06 86 TYR A CA 1
ATOM 698 C C . TYR A 1 86 ? 10.404 2.217 2.114 1.00 59.06 86 TYR A C 1
ATOM 700 O O . TYR A 1 86 ? 10.785 1.314 2.854 1.00 59.06 86 TYR A O 1
ATOM 708 N N . GLU A 1 87 ? 9.373 2.997 2.446 1.00 59.81 87 GLU A N 1
ATOM 709 C CA . GLU A 1 87 ? 8.617 2.809 3.692 1.00 59.81 87 GLU A CA 1
ATOM 710 C C . GLU A 1 87 ? 7.772 1.538 3.650 1.00 59.81 87 GLU A C 1
ATOM 712 O O . GLU A 1 87 ? 7.710 0.786 4.619 1.00 59.81 87 GLU A O 1
ATOM 717 N N . ALA A 1 88 ? 7.183 1.253 2.493 1.00 58.16 88 ALA A N 1
ATOM 718 C CA . ALA A 1 88 ? 6.437 0.032 2.260 1.00 58.16 88 ALA A CA 1
ATOM 719 C C . ALA A 1 88 ? 7.363 -1.205 2.357 1.00 58.16 88 ALA A C 1
ATOM 721 O O . ALA A 1 88 ? 7.012 -2.194 2.998 1.00 58.16 88 ALA A O 1
ATOM 722 N N . LYS A 1 89 ? 8.586 -1.120 1.812 1.00 59.88 89 LYS A N 1
ATOM 723 C CA . LYS A 1 89 ? 9.641 -2.133 1.939 1.00 59.88 89 LYS A CA 1
ATOM 724 C C . LYS A 1 89 ? 10.109 -2.256 3.374 1.00 59.88 89 LYS A C 1
ATOM 726 O O . LYS A 1 89 ? 10.393 -3.371 3.758 1.00 59.88 89 LYS A O 1
ATOM 731 N N . LYS A 1 90 ? 10.156 -1.193 4.184 1.00 60.69 90 LYS A N 1
ATOM 732 C CA . LYS A 1 90 ? 10.437 -1.329 5.624 1.00 60.69 90 LYS A CA 1
ATOM 733 C C . LYS A 1 90 ? 9.382 -2.183 6.311 1.00 60.69 90 LYS A C 1
ATOM 735 O O . LYS A 1 90 ? 9.751 -3.129 6.989 1.00 60.69 90 LYS A O 1
ATOM 740 N N . VAL A 1 91 ? 8.094 -1.928 6.069 1.00 59.34 91 VAL A N 1
ATOM 741 C CA . VAL A 1 91 ? 7.009 -2.746 6.647 1.00 59.34 91 VAL A CA 1
ATOM 742 C C . VAL A 1 91 ? 7.136 -4.225 6.249 1.00 59.34 91 VAL A C 1
ATOM 744 O O . VAL A 1 91 ? 6.894 -5.099 7.073 1.00 59.34 91 VAL A O 1
ATOM 747 N N . VAL A 1 92 ? 7.562 -4.516 5.014 1.00 56.66 92 VAL A N 1
ATOM 748 C CA . VAL A 1 92 ? 7.774 -5.897 4.532 1.00 56.66 92 VAL A CA 1
ATOM 749 C C . VAL A 1 92 ? 9.122 -6.490 4.973 1.00 56.66 92 VAL A C 1
ATOM 751 O O . VAL A 1 92 ? 9.208 -7.677 5.260 1.00 56.66 92 VAL A O 1
ATOM 754 N N . SER A 1 93 ? 10.176 -5.682 5.061 1.00 51.19 93 SER A N 1
ATOM 755 C CA . SER A 1 93 ? 11.539 -6.077 5.438 1.00 51.19 93 SER A CA 1
ATOM 756 C C . SER A 1 93 ? 11.660 -6.324 6.938 1.00 51.19 93 SER A C 1
ATOM 758 O O . SER A 1 93 ? 12.434 -7.186 7.331 1.00 51.19 93 SER A O 1
ATOM 760 N N . TYR A 1 94 ? 10.802 -5.709 7.759 1.00 49.72 94 TYR A N 1
ATOM 761 C CA . TYR A 1 94 ? 10.532 -6.180 9.118 1.00 49.72 94 TYR A CA 1
ATOM 762 C C . TYR A 1 94 ? 9.852 -7.567 9.160 1.00 49.72 94 TYR A C 1
ATOM 764 O O . TYR A 1 94 ? 9.564 -8.037 10.245 1.00 49.72 94 TYR A O 1
ATOM 772 N N . GLY A 1 95 ? 9.617 -8.254 8.036 1.00 47.03 95 GLY A N 1
ATOM 773 C CA . GLY A 1 95 ? 9.165 -9.656 8.003 1.00 47.03 95 GLY A CA 1
ATOM 774 C C . GLY A 1 95 ? 10.004 -10.593 7.148 1.00 47.03 95 GLY A C 1
ATOM 775 O O . GLY A 1 95 ? 9.846 -11.803 7.246 1.00 47.03 95 GLY A O 1
ATOM 776 N N . PHE A 1 96 ? 10.906 -10.061 6.331 1.00 46.91 96 PHE A N 1
ATOM 777 C CA . PHE A 1 96 ? 11.852 -10.848 5.555 1.00 46.91 96 PHE A CA 1
ATOM 778 C C . PHE A 1 96 ? 13.204 -10.156 5.639 1.00 46.91 96 PHE A C 1
ATOM 780 O O . PHE A 1 96 ? 13.500 -9.230 4.880 1.00 46.91 96 PHE A O 1
ATOM 787 N N . GLY A 1 97 ? 13.988 -10.593 6.625 1.00 42.25 97 GLY A N 1
ATOM 788 C CA . GLY A 1 97 ? 15.413 -10.322 6.665 1.00 42.25 97 GLY A CA 1
ATOM 789 C C . GLY A 1 97 ? 16.066 -10.946 5.437 1.00 42.25 97 GLY A C 1
ATOM 790 O O . GLY A 1 97 ? 15.969 -12.155 5.222 1.00 42.25 97 GLY A O 1
ATOM 791 N N . VAL A 1 98 ? 16.690 -10.098 4.631 1.00 35.72 98 VAL A N 1
ATOM 792 C CA . VAL A 1 98 ? 17.826 -10.466 3.786 1.00 35.72 98 VAL A CA 1
ATOM 793 C C . VAL A 1 98 ? 19.046 -9.738 4.315 1.00 35.72 98 VAL A C 1
ATOM 795 O O . VAL A 1 98 ? 18.875 -8.579 4.767 1.00 35.72 98 VAL A O 1
#